Protein AF-A0A2H3KU29-F1 (afdb_monomer_lite)

Structure (mmCIF, N/CA/C/O backbone):
data_AF-A0A2H3KU29-F1
#
_entry.id   AF-A0A2H3KU29-F1
#
loop_
_atom_site.group_PDB
_atom_site.id
_atom_site.type_symbol
_atom_site.label_atom_id
_atom_site.label_alt_id
_atom_site.label_comp_id
_atom_site.label_asym_id
_atom_site.label_entity_id
_atom_site.label_seq_id
_atom_site.pdbx_PDB_ins_code
_atom_site.Cartn_x
_atom_site.Cartn_y
_atom_site.Cartn_z
_atom_site.occupancy
_atom_site.B_iso_or_equiv
_atom_site.auth_seq_id
_atom_site.auth_comp_id
_atom_site.auth_asym_id
_atom_site.auth_atom_id
_atom_site.pdbx_PDB_model_num
ATOM 1 N N . MET A 1 1 ? 4.795 -0.276 9.908 1.00 59.09 1 MET A N 1
ATOM 2 C CA . MET A 1 1 ? 4.349 0.527 8.746 1.00 59.09 1 MET A CA 1
ATOM 3 C C . MET A 1 1 ? 4.969 -0.025 7.469 1.00 59.09 1 MET A C 1
ATOM 5 O O . MET A 1 1 ? 6.172 -0.249 7.471 1.00 59.09 1 MET A O 1
ATOM 9 N N . ALA A 1 2 ? 4.206 -0.173 6.381 1.00 61.69 2 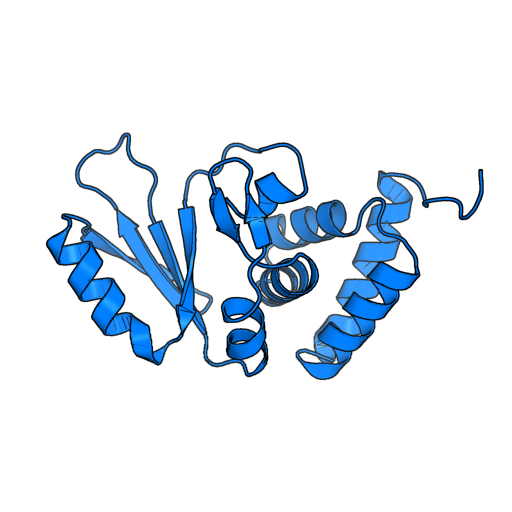ALA A N 1
ATOM 10 C CA . ALA A 1 2 ? 4.696 -0.822 5.158 1.00 61.69 2 ALA A CA 1
ATOM 11 C C . ALA A 1 2 ? 5.897 -0.122 4.493 1.00 61.69 2 ALA A C 1
ATOM 13 O O . ALA A 1 2 ? 6.859 -0.786 4.124 1.00 61.69 2 ALA A O 1
ATOM 14 N N . LEU A 1 3 ? 5.909 1.215 4.414 1.00 64.62 3 LEU A N 1
ATOM 15 C CA . LEU A 1 3 ? 7.028 1.969 3.820 1.00 64.62 3 LEU A CA 1
ATOM 16 C C . LEU A 1 3 ? 8.358 1.765 4.561 1.00 64.62 3 LEU A C 1
ATOM 18 O O . LEU A 1 3 ? 9.399 1.710 3.916 1.00 64.62 3 LEU A O 1
ATOM 22 N N . ARG A 1 4 ? 8.328 1.582 5.890 1.00 66.12 4 ARG A N 1
ATOM 23 C CA . ARG A 1 4 ? 9.525 1.345 6.722 1.00 66.12 4 ARG A CA 1
ATOM 24 C C . ARG A 1 4 ? 10.273 0.070 6.331 1.00 66.12 4 ARG A C 1
ATOM 26 O O . ARG A 1 4 ? 11.464 -0.039 6.598 1.00 66.12 4 ARG A O 1
ATOM 33 N N . ALA A 1 5 ? 9.594 -0.889 5.702 1.00 63.97 5 ALA A N 1
ATOM 34 C CA . ALA A 1 5 ? 10.249 -2.088 5.193 1.00 63.97 5 ALA A CA 1
ATOM 35 C C . ALA A 1 5 ? 11.161 -1.800 3.985 1.00 63.97 5 ALA A C 1
ATOM 37 O O . ALA A 1 5 ? 12.001 -2.632 3.654 1.00 63.97 5 ALA A O 1
ATOM 38 N N . TYR A 1 6 ? 11.021 -0.636 3.338 1.00 61.19 6 TYR A N 1
ATOM 39 C CA . TYR A 1 6 ? 11.698 -0.328 2.077 1.00 61.19 6 TYR A CA 1
ATOM 40 C C . TYR A 1 6 ? 12.477 0.992 2.076 1.00 61.19 6 TYR A C 1
ATOM 42 O O . TYR A 1 6 ? 13.472 1.084 1.363 1.00 61.19 6 TYR A O 1
ATOM 50 N N . ILE A 1 7 ? 12.051 2.002 2.841 1.00 61.72 7 ILE A N 1
ATOM 51 C CA . ILE A 1 7 ? 12.667 3.339 2.880 1.00 61.72 7 ILE A CA 1
ATOM 52 C C . ILE A 1 7 ? 12.779 3.866 4.325 1.00 61.72 7 ILE A C 1
ATOM 54 O O . ILE A 1 7 ? 11.978 3.464 5.175 1.00 61.72 7 ILE A O 1
ATOM 58 N N . PRO A 1 8 ? 13.734 4.777 4.628 1.00 51.28 8 PRO A N 1
ATOM 59 C CA . PRO A 1 8 ? 13.835 5.409 5.943 1.00 51.28 8 PRO A CA 1
ATOM 60 C C . PRO A 1 8 ? 12.522 6.062 6.384 1.00 51.28 8 PRO A C 1
ATOM 62 O O . PRO A 1 8 ? 11.842 6.728 5.600 1.00 51.28 8 PRO A O 1
ATOM 65 N N . GLU A 1 9 ? 12.179 5.862 7.656 1.00 52.88 9 GLU A N 1
ATOM 66 C CA . GLU A 1 9 ? 10.903 6.275 8.235 1.00 52.88 9 GLU A CA 1
ATOM 67 C C . GLU A 1 9 ? 10.737 7.801 8.200 1.00 52.88 9 GLU A C 1
ATOM 69 O O . GLU A 1 9 ? 11.586 8.563 8.667 1.00 52.88 9 GLU A O 1
ATOM 74 N N . ARG A 1 10 ? 9.611 8.251 7.645 1.00 62.72 10 ARG A N 1
ATOM 75 C CA . ARG A 1 10 ? 9.088 9.602 7.854 1.00 62.72 10 ARG A CA 1
ATOM 76 C C . ARG A 1 10 ? 8.055 9.543 8.972 1.00 62.72 10 ARG A C 1
ATOM 78 O O . ARG A 1 10 ? 7.438 8.504 9.174 1.00 62.72 10 ARG A O 1
ATOM 85 N N . MET A 1 11 ? 7.853 10.659 9.669 1.00 52.03 11 MET A N 1
ATOM 86 C CA . MET A 1 11 ? 6.811 10.765 10.688 1.00 52.03 11 MET A CA 1
ATOM 87 C C . MET A 1 11 ? 5.447 10.510 10.036 1.00 52.03 11 MET A C 1
ATOM 89 O O . MET A 1 11 ? 4.947 11.357 9.298 1.00 52.03 11 MET A O 1
ATOM 93 N N . THR A 1 12 ? 4.875 9.333 10.263 1.00 55.81 12 THR A N 1
ATOM 94 C CA . THR A 1 12 ? 3.505 9.024 9.863 1.00 55.81 12 THR A CA 1
ATOM 95 C C . THR A 1 12 ? 2.579 9.292 11.012 1.00 55.81 12 THR A C 1
ATOM 97 O O . THR A 1 12 ? 2.798 8.830 12.131 1.00 55.81 12 THR A O 1
ATOM 100 N N . LEU A 1 13 ? 1.584 10.116 10.720 1.00 67.88 13 LEU A N 1
ATOM 101 C CA . LEU A 1 13 ? 0.616 10.563 11.701 1.00 67.88 13 LEU A CA 1
ATOM 102 C C . LEU A 1 13 ? -0.393 9.454 12.006 1.00 67.88 13 LEU A C 1
ATOM 104 O O . LEU A 1 13 ? -0.955 9.462 13.089 1.00 67.88 13 LEU A O 1
ATOM 108 N N . ASP A 1 14 ? -0.555 8.500 11.093 1.00 74.75 14 ASP A N 1
ATOM 109 C CA . ASP A 1 14 ? -1.560 7.445 11.048 1.00 74.75 14 ASP A CA 1
ATOM 110 C C . ASP A 1 14 ? -0.941 6.063 10.747 1.00 74.75 14 ASP A C 1
ATOM 112 O O . ASP A 1 14 ? 0.156 5.941 10.193 1.00 74.75 14 ASP A O 1
ATOM 116 N N . ILE A 1 15 ? -1.653 4.999 11.126 1.00 83.38 15 ILE A N 1
ATOM 117 C CA . ILE A 1 15 ? -1.325 3.608 10.794 1.00 83.38 15 ILE A CA 1
ATOM 118 C C . ILE A 1 15 ? -2.345 3.099 9.775 1.00 83.38 15 ILE A C 1
ATOM 120 O O . ILE A 1 15 ? -3.513 2.912 10.106 1.00 83.38 15 ILE A O 1
ATOM 124 N N . GLY A 1 16 ? -1.886 2.808 8.557 1.00 88.06 16 GLY A N 1
ATOM 125 C CA . GLY A 1 16 ? -2.706 2.190 7.513 1.00 88.06 16 GLY A CA 1
ATOM 126 C C . GLY A 1 16 ? -2.763 0.661 7.618 1.00 88.06 16 GLY A C 1
ATOM 127 O O . GLY A 1 16 ? -1.719 0.011 7.735 1.00 88.06 16 GLY A O 1
ATOM 128 N N . ILE A 1 17 ? -3.961 0.085 7.523 1.00 92.19 17 ILE A N 1
ATOM 129 C CA . ILE A 1 17 ? -4.216 -1.363 7.481 1.00 92.19 17 ILE A CA 1
ATOM 130 C C . ILE A 1 17 ? -5.086 -1.665 6.259 1.00 92.19 17 ILE A C 1
ATOM 132 O O . ILE A 1 17 ? -6.159 -1.089 6.116 1.00 92.19 17 ILE A O 1
ATOM 136 N N . LEU A 1 18 ? -4.636 -2.572 5.389 1.00 94.81 18 LEU A N 1
ATOM 137 C CA . LEU A 1 18 ? -5.440 -3.079 4.275 1.00 94.81 18 LEU A CA 1
ATOM 138 C C . LEU A 1 18 ? -6.163 -4.359 4.703 1.00 94.81 18 LEU A C 1
ATOM 140 O O . LEU A 1 18 ? -5.530 -5.265 5.244 1.00 94.81 18 LEU A O 1
ATOM 144 N N . ILE A 1 19 ? -7.459 -4.437 4.414 1.00 95.06 19 ILE A N 1
ATOM 145 C CA . ILE A 1 19 ? -8.287 -5.637 4.574 1.00 95.06 19 ILE A CA 1
ATOM 146 C C . ILE A 1 19 ? -9.196 -5.826 3.354 1.00 95.06 19 ILE A C 1
ATOM 148 O O . ILE A 1 19 ? -9.410 -4.895 2.568 1.00 95.06 19 ILE A O 1
ATOM 152 N N . HIS A 1 20 ? -9.792 -7.011 3.230 1.00 94.69 20 HIS A N 1
ATOM 153 C CA . HIS A 1 20 ? -10.905 -7.205 2.307 1.00 94.69 20 HIS A CA 1
ATOM 154 C C . HIS A 1 20 ? -12.117 -6.373 2.724 1.00 94.69 20 HIS A C 1
ATOM 156 O O . HIS A 1 20 ? -12.419 -6.224 3.908 1.00 94.69 20 HIS A O 1
ATOM 162 N N . GLU A 1 21 ? -12.865 -5.867 1.743 1.00 93.31 21 GLU A N 1
ATOM 163 C CA . GLU A 1 21 ? -14.105 -5.134 2.021 1.00 93.31 21 GLU A CA 1
ATOM 164 C C . GLU A 1 21 ? -15.130 -5.975 2.791 1.00 93.31 21 GLU A C 1
ATOM 166 O O . GLU A 1 21 ? -15.789 -5.450 3.689 1.00 93.31 21 GLU A O 1
ATOM 171 N N . HIS A 1 22 ? -15.206 -7.285 2.530 1.00 94.12 22 HIS A N 1
ATOM 172 C CA . HIS A 1 22 ? -16.117 -8.171 3.260 1.00 94.12 22 HIS A CA 1
ATOM 173 C C . HIS A 1 22 ? -15.787 -8.293 4.760 1.00 94.12 22 HIS A C 1
ATOM 175 O O . HIS A 1 22 ? -16.672 -8.625 5.547 1.00 94.12 22 HIS A O 1
ATOM 181 N N . ASP A 1 23 ? -14.552 -7.979 5.170 1.00 95.12 23 ASP A N 1
ATOM 182 C CA . ASP A 1 23 ? -14.122 -7.984 6.573 1.00 95.12 23 ASP A CA 1
ATOM 183 C C . ASP A 1 23 ? -14.355 -6.631 7.260 1.00 95.12 23 ASP A C 1
ATOM 185 O O . ASP A 1 23 ? -14.154 -6.502 8.470 1.00 95.12 23 ASP A O 1
ATOM 189 N N . GLY A 1 24 ? -14.793 -5.605 6.519 1.00 94.00 24 GLY A N 1
ATOM 190 C CA . GLY A 1 24 ? -14.898 -4.229 7.005 1.00 94.00 24 GLY A CA 1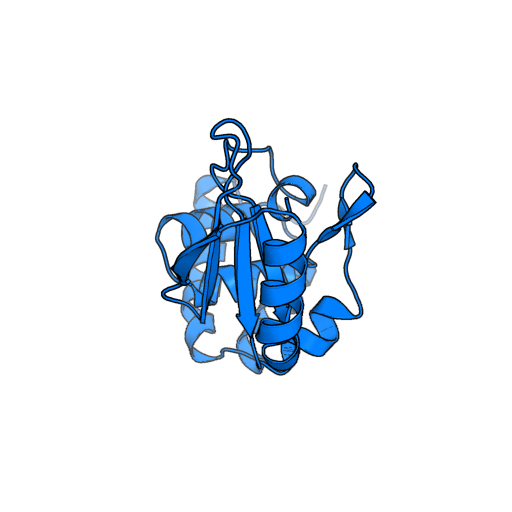
ATOM 191 C C . GLY A 1 24 ? -15.769 -4.076 8.253 1.00 94.00 24 GLY A C 1
ATOM 192 O O . GLY A 1 24 ? -15.367 -3.414 9.214 1.00 94.00 24 GLY A O 1
ATOM 193 N N . ASP A 1 25 ? -16.937 -4.721 8.279 1.00 93.94 25 ASP A N 1
ATOM 194 C CA . ASP A 1 25 ? -17.843 -4.663 9.431 1.00 93.94 25 ASP A CA 1
ATOM 195 C C . ASP A 1 25 ? -17.284 -5.416 10.646 1.00 93.94 25 ASP A C 1
ATOM 197 O O . ASP A 1 25 ? -17.372 -4.924 11.776 1.00 93.94 25 ASP A O 1
ATOM 201 N N . ALA A 1 26 ? -16.643 -6.567 10.422 1.00 96.19 26 ALA A N 1
ATOM 202 C CA . ALA A 1 26 ? -15.997 -7.333 11.483 1.00 96.19 26 ALA A CA 1
ATOM 203 C C . ALA A 1 26 ? -14.823 -6.550 12.094 1.00 96.19 26 ALA A C 1
ATOM 205 O O . ALA A 1 26 ? -14.719 -6.443 13.319 1.00 96.19 26 ALA A O 1
ATOM 206 N N . ALA A 1 27 ? -13.987 -5.930 11.256 1.00 95.75 27 ALA A N 1
ATOM 207 C CA . ALA A 1 27 ? -12.884 -5.078 11.685 1.00 95.75 27 ALA A CA 1
ATOM 208 C C . ALA A 1 27 ? -13.384 -3.862 12.476 1.00 95.75 27 ALA A C 1
ATOM 210 O O . ALA A 1 27 ? -12.868 -3.565 13.556 1.00 95.75 27 ALA A O 1
ATOM 211 N N . ARG A 1 28 ? -14.441 -3.195 11.995 1.00 94.38 28 ARG A N 1
ATOM 212 C CA . ARG A 1 28 ? -15.083 -2.080 12.702 1.00 94.38 28 ARG A CA 1
ATOM 213 C C . ARG A 1 28 ? -15.556 -2.495 14.092 1.00 94.38 28 ARG A C 1
ATOM 215 O O . ARG A 1 28 ? -15.306 -1.780 15.061 1.00 94.38 28 ARG A O 1
ATOM 222 N N . GLN A 1 29 ? -16.233 -3.636 14.197 1.00 95.44 29 GLN A N 1
ATOM 223 C CA . GLN A 1 29 ? -16.743 -4.126 15.474 1.00 95.44 29 GLN A CA 1
ATOM 224 C C . GLN A 1 29 ? -15.604 -4.506 16.428 1.00 95.44 29 GLN A C 1
ATOM 226 O O . GLN A 1 29 ? -15.639 -4.134 17.600 1.00 95.44 29 GLN A O 1
ATOM 231 N N . ALA A 1 30 ? -14.574 -5.195 15.932 1.00 96.12 30 ALA A N 1
ATOM 232 C CA . ALA A 1 30 ? -13.410 -5.574 16.726 1.00 96.12 30 ALA A CA 1
ATOM 233 C C . ALA A 1 30 ? -12.668 -4.346 17.278 1.00 96.12 30 ALA A C 1
ATOM 235 O O . ALA A 1 30 ? -12.377 -4.288 18.473 1.00 96.12 30 ALA A O 1
ATOM 236 N N . LEU A 1 31 ? -12.422 -3.337 16.438 1.00 94.88 31 LEU A N 1
ATOM 237 C CA . LEU A 1 31 ? -11.733 -2.110 16.842 1.00 94.88 31 LEU A CA 1
ATOM 238 C C . LEU A 1 31 ? -12.581 -1.259 17.793 1.00 94.88 31 LEU A C 1
ATOM 240 O O . LEU A 1 31 ? -12.056 -0.727 18.770 1.00 94.88 31 LEU A O 1
ATOM 244 N N . SER A 1 32 ? -13.896 -1.189 17.574 1.00 94.31 32 SER A N 1
ATOM 245 C CA . SER A 1 32 ? -14.803 -0.513 18.506 1.00 94.31 32 SER A CA 1
ATOM 246 C C . SER A 1 32 ? -14.809 -1.180 19.884 1.00 94.31 32 SER A C 1
ATOM 248 O O . SER A 1 32 ? -14.707 -0.487 20.896 1.00 94.31 32 SER A O 1
ATOM 250 N N . ASN A 1 33 ? -14.829 -2.515 19.936 1.00 95.31 33 ASN A N 1
ATOM 251 C CA . ASN A 1 33 ? -14.716 -3.271 21.187 1.00 95.31 33 ASN A CA 1
ATOM 252 C C . ASN A 1 33 ? -13.354 -3.072 21.874 1.00 95.31 33 ASN A C 1
ATOM 254 O O . ASN A 1 33 ? -13.267 -3.154 23.097 1.00 95.31 33 ASN A O 1
ATOM 258 N N . ALA A 1 34 ? -12.304 -2.784 21.102 1.00 93.75 34 ALA A N 1
ATOM 259 C CA . ALA A 1 34 ? -10.980 -2.433 21.607 1.00 93.75 34 ALA A CA 1
ATOM 260 C C . ALA A 1 34 ? -10.856 -0.958 22.053 1.00 93.75 34 ALA A C 1
ATOM 262 O O . ALA A 1 34 ? -9.784 -0.544 22.486 1.00 93.75 34 ALA A O 1
ATOM 263 N N . GLY A 1 35 ? -11.934 -0.168 21.977 1.00 94.50 35 GLY A N 1
ATOM 264 C CA . GLY A 1 35 ? -11.975 1.218 22.453 1.00 94.50 35 GLY A CA 1
ATOM 265 C C . GLY A 1 35 ? -11.652 2.281 21.400 1.00 94.50 35 GLY A C 1
ATOM 266 O O . GLY A 1 35 ? -11.522 3.452 21.755 1.00 94.50 35 GLY A O 1
ATOM 267 N N . TYR A 1 36 ? -11.547 1.909 20.121 1.00 95.44 36 TYR A N 1
ATOM 268 C CA . TYR A 1 36 ? -11.425 2.875 19.028 1.00 95.44 36 TYR A CA 1
ATOM 269 C C . TYR A 1 36 ? -12.788 3.465 18.649 1.00 95.44 36 TYR A C 1
ATOM 271 O O . TYR A 1 36 ? -13.823 2.797 18.699 1.00 95.44 36 TYR A O 1
ATOM 279 N N . GLN A 1 37 ? -12.788 4.726 18.230 1.00 95.12 37 GLN A N 1
ATOM 280 C CA . GLN A 1 37 ? -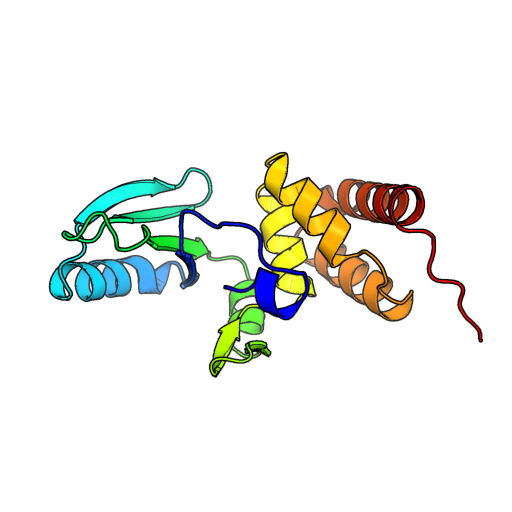13.973 5.460 17.798 1.00 95.12 37 GLN A CA 1
ATOM 281 C C . GLN A 1 37 ? -13.848 5.871 16.336 1.00 95.12 37 GLN A C 1
ATOM 283 O O . GLN A 1 37 ? -12.792 6.316 15.896 1.00 95.12 37 GLN A O 1
ATOM 288 N N . MET A 1 38 ? -14.943 5.741 15.588 1.00 93.94 38 MET A N 1
ATOM 289 C CA . MET A 1 38 ? -14.988 6.113 14.177 1.00 93.94 38 MET A CA 1
ATOM 290 C C . MET A 1 38 ? -14.781 7.619 14.006 1.00 93.94 38 MET A C 1
ATOM 292 O O . MET A 1 38 ? -15.521 8.414 14.585 1.00 93.94 38 MET A O 1
ATOM 296 N N . SER A 1 39 ? -13.817 8.004 13.177 1.00 91.88 39 SER A N 1
ATOM 297 C CA . SER A 1 39 ? -13.562 9.405 12.829 1.00 91.88 39 SER A CA 1
ATOM 298 C C . SER A 1 39 ? -14.232 9.802 11.516 1.00 91.88 39 SER A C 1
ATOM 300 O O . SER A 1 39 ? -14.677 10.938 11.378 1.00 91.88 39 SER A O 1
ATOM 302 N N . GLY A 1 40 ? -14.354 8.871 10.566 1.00 91.19 40 GLY A N 1
ATOM 303 C CA . GLY A 1 40 ? -15.042 9.107 9.298 1.00 91.19 40 GLY A CA 1
ATOM 304 C C . GLY A 1 40 ? -14.642 8.124 8.196 1.00 91.19 40 GLY A C 1
ATOM 305 O O . GLY A 1 40 ? -13.759 7.292 8.406 1.00 91.19 40 GLY A O 1
ATOM 306 N N . PRO A 1 41 ? -15.300 8.189 7.028 1.00 92.38 41 PRO A N 1
ATOM 307 C CA . PRO A 1 41 ? -14.918 7.406 5.858 1.00 92.38 41 PRO A CA 1
ATOM 308 C C . PRO A 1 41 ? -13.657 7.968 5.185 1.00 92.38 41 PRO A C 1
ATOM 310 O O . PRO A 1 41 ? -13.429 9.180 5.186 1.00 92.38 41 PRO A O 1
ATOM 313 N N . LEU A 1 42 ? -12.883 7.089 4.549 1.00 88.38 42 LEU A N 1
ATOM 314 C CA . LEU A 1 42 ? -11.760 7.470 3.690 1.00 88.38 42 LEU A CA 1
ATOM 315 C C . LEU A 1 42 ? -12.247 7.764 2.265 1.00 88.38 42 LEU A C 1
ATOM 317 O O . LEU A 1 42 ? -13.159 7.112 1.758 1.00 88.38 42 LEU A O 1
ATOM 321 N N . SER A 1 43 ? -11.598 8.704 1.572 1.00 81.50 43 SER A N 1
ATOM 322 C CA . SER A 1 43 ? -11.953 9.069 0.188 1.00 81.50 43 SER A CA 1
ATOM 323 C C . SER A 1 43 ? -11.649 7.979 -0.847 1.00 81.50 43 SER A C 1
ATOM 325 O O . SER A 1 43 ? -12.123 8.064 -1.973 1.00 81.50 43 SER A O 1
ATOM 327 N N . ILE A 1 44 ? -10.844 6.982 -0.476 1.00 77.56 44 ILE A N 1
ATOM 328 C CA . ILE A 1 44 ? -10.372 5.884 -1.336 1.00 77.56 44 ILE A CA 1
ATOM 329 C C . ILE A 1 44 ? -10.948 4.522 -0.918 1.00 77.56 44 ILE A C 1
ATOM 331 O O . ILE A 1 44 ? -10.404 3.483 -1.285 1.00 77.56 44 ILE A O 1
ATOM 335 N N . GLY A 1 45 ? -12.033 4.538 -0.137 1.00 88.00 45 GLY A N 1
ATOM 336 C CA . GLY A 1 45 ? -12.627 3.347 0.464 1.00 88.00 45 GLY A CA 1
ATOM 337 C C . GLY A 1 45 ? -12.047 3.043 1.844 1.00 88.00 45 GLY A C 1
ATOM 338 O O . GLY A 1 45 ? -10.871 3.287 2.116 1.00 88.00 45 GLY A O 1
ATOM 339 N N . GLY A 1 46 ? -12.898 2.522 2.726 1.00 93.00 46 GLY A N 1
ATOM 340 C CA . GLY A 1 46 ? -12.543 2.233 4.110 1.00 93.00 46 GLY A CA 1
ATOM 341 C C . GLY A 1 46 ? -12.895 3.355 5.089 1.00 93.00 46 GLY A C 1
ATOM 342 O O . GLY A 1 46 ? -13.783 4.177 4.836 1.00 93.00 46 GLY A O 1
ATOM 343 N N . PHE A 1 47 ? -12.247 3.359 6.251 1.00 94.50 47 PHE A N 1
ATOM 344 C CA . PHE A 1 47 ? -12.610 4.224 7.371 1.00 94.50 47 PHE A CA 1
ATOM 345 C C . PHE A 1 47 ? -11.453 4.496 8.335 1.00 94.50 47 PHE A C 1
ATOM 347 O O . PHE A 1 47 ? -10.595 3.645 8.554 1.00 94.50 47 PHE A O 1
ATOM 354 N N . SER A 1 48 ? -11.485 5.672 8.957 1.00 94.38 48 SER A N 1
ATOM 355 C CA . SER A 1 48 ? -10.535 6.094 9.983 1.00 94.38 48 SER A CA 1
ATOM 356 C C . SER A 1 48 ? -11.111 5.913 11.381 1.00 94.38 48 SER A C 1
ATOM 358 O O . SER A 1 48 ? -12.295 6.185 11.621 1.00 94.38 48 SER A O 1
ATOM 360 N N . LEU A 1 49 ? -10.261 5.530 12.329 1.00 94.81 49 LEU A N 1
ATOM 361 C CA . LEU A 1 49 ? -10.585 5.465 13.746 1.00 94.81 49 LEU A CA 1
ATOM 362 C C . LEU A 1 49 ? -9.529 6.166 14.596 1.00 94.81 49 LEU A C 1
ATOM 364 O O . LEU A 1 49 ? -8.347 6.190 14.267 1.00 94.81 49 LEU A O 1
ATOM 368 N N . GLN A 1 50 ? -9.960 6.672 15.743 1.00 94.69 50 GLN A N 1
ATOM 369 C CA . GLN A 1 50 ? -9.103 7.267 16.761 1.00 94.69 50 GLN A CA 1
ATOM 370 C C . GLN A 1 50 ? -9.225 6.490 18.066 1.00 94.69 50 GLN A C 1
ATOM 372 O O . GLN A 1 50 ? -10.309 6.035 18.436 1.00 94.69 50 GLN A O 1
ATOM 377 N N . ALA A 1 51 ? -8.107 6.334 18.766 1.00 92.75 51 ALA A N 1
ATOM 378 C CA . ALA A 1 51 ? -8.117 5.843 20.134 1.00 92.75 51 ALA A CA 1
ATOM 379 C C . ALA A 1 51 ? -8.557 6.955 21.100 1.00 92.75 51 ALA A C 1
ATOM 381 O O . ALA A 1 51 ? -8.502 8.141 20.776 1.00 92.75 51 ALA A O 1
ATOM 382 N N . ALA A 1 52 ? -8.951 6.573 22.316 1.00 89.88 52 ALA A N 1
ATOM 383 C CA . ALA A 1 52 ? -9.267 7.538 23.370 1.00 89.88 52 ALA A CA 1
ATOM 384 C C . ALA A 1 52 ? -8.036 8.337 23.842 1.00 89.88 52 ALA A C 1
ATOM 386 O O . ALA A 1 52 ? -8.175 9.481 24.272 1.00 89.88 52 ALA A O 1
ATOM 387 N N . ASP A 1 53 ? -6.845 7.732 23.784 1.00 90.44 53 ASP A N 1
ATOM 388 C CA . ASP A 1 53 ? -5.586 8.413 24.081 1.00 90.44 53 ASP A CA 1
ATOM 389 C C . ASP A 1 53 ? -5.093 9.171 22.834 1.00 90.44 53 ASP A C 1
ATOM 391 O O . ASP A 1 53 ? -4.734 8.524 21.847 1.00 90.44 53 ASP A O 1
ATOM 395 N N . PRO A 1 54 ? -5.017 10.516 22.863 1.00 83.94 54 PRO A N 1
ATOM 396 C CA . PRO A 1 54 ? -4.550 11.311 21.728 1.00 83.94 54 PRO A CA 1
ATOM 397 C C . PRO A 1 54 ? -3.065 11.100 21.395 1.00 83.94 54 PRO A C 1
ATOM 399 O O . PRO A 1 54 ? -2.620 11.540 20.338 1.00 83.94 54 PRO A O 1
ATOM 402 N N . ALA A 1 55 ? -2.285 10.457 22.273 1.00 86.38 55 ALA A N 1
ATOM 403 C CA . ALA A 1 55 ? -0.915 10.053 21.966 1.00 86.38 55 ALA A CA 1
ATOM 404 C C . ALA A 1 55 ? -0.847 8.805 21.067 1.00 86.38 55 ALA A C 1
ATOM 406 O O . ALA A 1 55 ? 0.202 8.530 20.484 1.00 86.38 55 ALA A O 1
ATOM 407 N N . THR A 1 56 ? -1.944 8.049 20.947 1.00 86.06 56 THR A N 1
ATOM 408 C CA . THR A 1 56 ? -2.024 6.892 20.052 1.00 86.06 56 THR A CA 1
ATOM 409 C C . THR A 1 56 ? -2.355 7.363 18.631 1.00 86.06 56 THR A C 1
ATOM 411 O O . THR A 1 56 ? -3.364 8.047 18.444 1.00 86.06 56 THR A O 1
ATOM 414 N N . PRO A 1 57 ? -1.549 6.997 17.617 1.00 86.88 57 PRO A N 1
ATOM 415 C CA . PRO A 1 57 ? -1.829 7.346 16.227 1.00 86.88 57 PRO A CA 1
ATOM 416 C C . PRO A 1 57 ? -3.216 6.857 15.768 1.00 86.88 57 PRO A C 1
ATOM 418 O O . PRO A 1 57 ? -3.613 5.744 16.130 1.00 86.88 57 PRO A O 1
ATOM 421 N N . PRO A 1 58 ? -3.946 7.634 14.948 1.00 90.19 58 PRO A N 1
ATOM 422 C CA . PRO A 1 58 ? -5.142 7.161 14.263 1.00 90.19 58 PRO A CA 1
ATOM 423 C C . PRO A 1 58 ? -4.878 5.917 13.408 1.00 90.19 58 PRO A C 1
ATOM 425 O O . PRO A 1 58 ? -3.773 5.713 12.898 1.00 90.19 58 PRO A O 1
ATOM 428 N N . LEU A 1 59 ? -5.917 5.103 13.232 1.00 93.00 59 LEU A N 1
ATOM 429 C CA . LEU A 1 59 ? -5.914 3.946 12.344 1.00 93.00 59 LEU A CA 1
ATOM 430 C C . LEU A 1 59 ? -6.721 4.257 11.090 1.00 93.00 59 LEU A C 1
ATOM 432 O O . LEU A 1 59 ? -7.897 4.594 11.200 1.00 93.00 59 LEU A O 1
ATOM 436 N N . ASP A 1 60 ? -6.128 4.044 9.925 1.00 92.69 60 ASP A N 1
ATOM 437 C CA . ASP A 1 60 ? -6.807 4.106 8.637 1.00 92.69 60 ASP A CA 1
ATOM 438 C C . ASP A 1 60 ? -6.979 2.684 8.101 1.00 92.69 60 ASP A C 1
ATOM 440 O O . ASP A 1 60 ? -6.021 2.018 7.708 1.00 92.69 60 ASP A O 1
ATOM 444 N N . ILE A 1 61 ? -8.216 2.194 8.105 1.00 94.81 61 ILE A N 1
ATOM 445 C CA . ILE A 1 61 ? -8.571 0.878 7.577 1.00 94.81 61 ILE A CA 1
ATOM 446 C C . ILE A 1 61 ? -8.983 1.058 6.124 1.00 94.81 61 ILE A C 1
ATOM 448 O O . ILE A 1 61 ? -10.080 1.540 5.857 1.00 94.81 61 ILE A O 1
ATOM 452 N N . LEU A 1 62 ? -8.121 0.672 5.188 1.00 93.81 62 LEU A N 1
ATOM 453 C CA . LEU A 1 62 ? -8.464 0.587 3.774 1.00 93.81 62 LEU A CA 1
ATOM 454 C C . LEU A 1 62 ? -9.165 -0.740 3.491 1.00 93.81 62 LEU A C 1
ATOM 456 O O . LEU A 1 62 ? -8.656 -1.813 3.813 1.00 93.81 62 LEU A O 1
ATOM 460 N N . THR A 1 63 ? -10.308 -0.657 2.821 1.00 94.25 63 THR A N 1
ATOM 461 C CA . THR A 1 63 ? -11.076 -1.813 2.355 1.00 94.25 63 THR A CA 1
ATOM 462 C C . THR A 1 63 ? -11.065 -1.859 0.839 1.00 94.25 63 THR A C 1
ATOM 464 O O . THR A 1 63 ? -11.359 -0.843 0.203 1.00 94.25 63 THR A O 1
ATOM 467 N N . ARG A 1 64 ? -10.763 -3.022 0.260 1.00 92.25 64 ARG A N 1
ATOM 468 C CA . ARG A 1 64 ? -10.724 -3.208 -1.195 1.00 92.25 64 ARG A CA 1
ATOM 469 C C . ARG A 1 64 ? -11.346 -4.528 -1.644 1.00 92.25 64 ARG A C 1
ATOM 471 O O . ARG A 1 64 ? -11.429 -5.484 -0.871 1.00 92.25 64 ARG A O 1
ATOM 478 N N . THR A 1 65 ? -11.784 -4.542 -2.900 1.00 92.12 65 THR A N 1
ATOM 479 C CA . THR A 1 65 ? -12.349 -5.704 -3.612 1.00 92.12 65 THR A CA 1
ATOM 480 C C . THR A 1 65 ? -11.577 -6.055 -4.876 1.00 92.12 65 THR A C 1
ATOM 482 O O . THR A 1 65 ? -11.985 -6.956 -5.606 1.00 92.12 65 THR A O 1
ATOM 485 N N . ASP A 1 66 ? -10.475 -5.354 -5.146 1.00 91.75 66 ASP A N 1
ATOM 486 C CA . ASP A 1 66 ? -9.639 -5.614 -6.309 1.00 91.75 66 ASP A CA 1
ATOM 487 C C . ASP A 1 66 ? -9.055 -7.037 -6.254 1.00 91.75 66 ASP A C 1
ATOM 489 O O . ASP A 1 66 ? -8.692 -7.527 -5.181 1.00 91.75 66 ASP A O 1
ATOM 493 N N . ALA A 1 67 ? -8.935 -7.691 -7.412 1.00 90.44 67 ALA A N 1
ATOM 494 C CA . ALA A 1 67 ? -8.513 -9.091 -7.504 1.00 90.44 67 ALA A CA 1
ATOM 495 C C . ALA A 1 67 ? -7.102 -9.325 -6.938 1.00 90.44 67 ALA A C 1
ATOM 497 O O . ALA A 1 67 ? -6.848 -10.336 -6.283 1.00 90.44 67 ALA A O 1
ATOM 498 N N . TRP A 1 68 ? -6.194 -8.363 -7.122 1.00 93.50 68 TRP A N 1
ATOM 499 C CA . TRP A 1 68 ? -4.838 -8.435 -6.581 1.00 93.50 68 TRP A CA 1
ATOM 500 C C . TRP A 1 68 ? -4.773 -8.471 -5.045 1.00 93.50 68 TRP A C 1
ATOM 502 O O . TRP A 1 68 ? -3.743 -8.865 -4.496 1.00 93.50 68 TRP A O 1
ATOM 512 N N . VAL A 1 69 ? -5.832 -8.064 -4.331 1.00 94.06 69 VAL A N 1
ATOM 513 C CA . VAL A 1 69 ? -5.832 -8.007 -2.858 1.00 94.06 69 VAL A CA 1
ATOM 514 C C . VAL A 1 69 ? -5.714 -9.402 -2.252 1.00 94.06 69 VAL A C 1
ATOM 516 O O . VAL A 1 69 ? -4.978 -9.561 -1.280 1.00 94.06 69 VAL A O 1
ATOM 519 N N . ASP A 1 70 ? -6.369 -10.409 -2.840 1.00 93.81 70 ASP A N 1
ATOM 520 C CA . ASP A 1 70 ? -6.278 -11.803 -2.381 1.00 93.81 70 ASP A CA 1
ATOM 521 C C . ASP A 1 70 ? -4.814 -12.275 -2.381 1.00 93.81 70 ASP A C 1
ATOM 523 O O . ASP A 1 70 ? -4.293 -12.774 -1.382 1.00 93.81 70 ASP A O 1
ATOM 527 N N . GLU A 1 71 ? -4.120 -12.042 -3.496 1.00 93.94 71 GLU A N 1
ATOM 528 C CA . GLU A 1 71 ? -2.720 -12.425 -3.680 1.00 93.94 71 GLU A CA 1
ATOM 529 C C . GLU A 1 71 ? -1.787 -11.633 -2.750 1.00 93.94 71 GLU A C 1
ATOM 531 O O . GLU A 1 71 ? -0.874 -12.192 -2.137 1.00 93.94 71 GLU A O 1
ATOM 536 N N . ALA A 1 72 ? -2.036 -10.331 -2.592 1.00 94.06 72 ALA A N 1
ATOM 537 C CA . ALA A 1 72 ? -1.239 -9.464 -1.734 1.00 94.06 72 ALA A CA 1
ATOM 538 C C . ALA A 1 72 ? -1.358 -9.814 -0.242 1.00 94.06 72 ALA A C 1
ATOM 540 O O . ALA A 1 72 ? -0.372 -9.706 0.492 1.00 94.06 72 ALA A O 1
ATOM 541 N N . LEU A 1 73 ? -2.548 -10.222 0.212 1.00 94.44 73 LEU A N 1
ATOM 542 C CA . LEU A 1 73 ? -2.789 -10.641 1.594 1.00 94.44 73 LEU A CA 1
ATOM 543 C C . LEU A 1 73 ? -2.325 -12.079 1.864 1.00 94.44 73 LEU A C 1
ATOM 545 O O . LEU A 1 73 ? -1.937 -12.379 2.994 1.00 94.44 73 LEU A O 1
ATOM 549 N N . ALA A 1 74 ? -2.313 -12.950 0.850 1.00 94.62 74 ALA A N 1
ATOM 550 C CA . ALA A 1 74 ? -1.777 -14.308 0.956 1.00 94.62 74 ALA A CA 1
ATOM 551 C C . ALA A 1 74 ? -0.241 -14.341 1.044 1.00 94.62 74 ALA A C 1
ATOM 553 O O . ALA A 1 74 ? 0.319 -15.213 1.715 1.00 94.62 74 ALA A O 1
ATOM 554 N N . HIS A 1 75 ? 0.441 -13.379 0.414 1.00 94.75 75 HIS A N 1
ATOM 555 C CA . HIS A 1 75 ? 1.904 -13.312 0.353 1.00 94.75 75 HIS A CA 1
ATOM 556 C C . HIS A 1 75 ? 2.463 -12.003 0.937 1.00 94.75 75 HIS A C 1
ATOM 558 O O . HIS A 1 75 ? 3.136 -11.238 0.232 1.00 94.75 75 HIS A O 1
ATOM 564 N N . PRO A 1 76 ? 2.227 -11.719 2.234 1.00 94.25 76 PRO A N 1
ATOM 565 C CA . PRO A 1 76 ? 2.820 -10.559 2.872 1.00 94.25 76 PRO A CA 1
ATOM 566 C C . PRO A 1 76 ? 4.330 -10.758 3.014 1.00 94.25 76 PRO A C 1
ATOM 568 O O . PRO A 1 76 ? 4.834 -11.877 3.139 1.00 94.25 76 PRO A O 1
ATOM 571 N N . ILE A 1 77 ? 5.057 -9.648 3.092 1.00 93.44 77 ILE A N 1
ATOM 572 C CA . ILE A 1 77 ? 6.392 -9.664 3.689 1.00 93.44 77 ILE A CA 1
ATOM 573 C C . ILE A 1 77 ? 6.282 -9.225 5.153 1.00 93.44 77 ILE A C 1
ATOM 575 O O . ILE A 1 77 ? 5.244 -8.726 5.587 1.00 93.44 77 ILE A O 1
ATOM 579 N N . TYR A 1 78 ? 7.360 -9.367 5.916 1.00 90.06 78 TYR A N 1
ATOM 580 C CA . TYR A 1 78 ? 7.377 -8.986 7.325 1.00 90.06 78 TYR A CA 1
ATOM 581 C C . TYR A 1 78 ? 8.378 -7.866 7.563 1.00 90.06 78 TYR A C 1
ATOM 583 O O . TYR A 1 78 ? 9.501 -7.906 7.058 1.00 90.06 78 TYR A O 1
ATOM 591 N N . ASP A 1 79 ? 7.968 -6.858 8.331 1.00 86.88 79 ASP A N 1
ATOM 592 C CA . ASP A 1 79 ? 8.886 -5.813 8.773 1.00 86.88 79 ASP A CA 1
ATOM 593 C C . ASP A 1 79 ? 9.793 -6.299 9.922 1.00 86.88 79 ASP A C 1
ATOM 595 O O . ASP A 1 79 ? 9.635 -7.398 10.455 1.00 86.88 79 ASP A O 1
ATOM 599 N N . ALA A 1 80 ? 10.757 -5.469 10.333 1.00 83.31 80 ALA A N 1
ATOM 600 C CA . ALA A 1 80 ? 11.704 -5.818 11.398 1.00 83.31 80 ALA A CA 1
ATOM 601 C C . ALA A 1 80 ? 11.048 -6.087 12.770 1.00 83.31 80 ALA A C 1
ATOM 603 O O . ALA A 1 80 ? 11.679 -6.683 13.640 1.00 83.31 80 ALA A O 1
ATOM 604 N N . ALA A 1 81 ? 9.804 -5.645 12.975 1.00 84.88 81 ALA A N 1
ATOM 605 C CA . ALA A 1 81 ? 9.028 -5.900 14.184 1.00 84.88 81 ALA A CA 1
ATOM 606 C C . ALA A 1 81 ? 8.096 -7.120 14.042 1.00 84.88 81 ALA A C 1
ATOM 608 O O . ALA A 1 81 ? 7.370 -7.442 14.980 1.00 84.88 81 ALA A O 1
ATOM 609 N N . GLY A 1 82 ? 8.132 -7.813 12.899 1.00 88.75 82 GLY A N 1
ATOM 610 C CA . GLY A 1 82 ? 7.346 -9.014 12.630 1.00 88.75 82 GLY A CA 1
ATOM 611 C C . GLY A 1 82 ? 5.910 -8.739 12.188 1.00 88.75 82 GLY A C 1
ATOM 612 O O . GLY A 1 82 ? 5.106 -9.670 12.168 1.00 88.75 82 GLY A O 1
ATOM 613 N N . TYR A 1 83 ? 5.565 -7.500 11.827 1.00 88.50 83 TYR A N 1
ATOM 614 C CA . TYR A 1 83 ? 4.231 -7.198 11.309 1.00 88.50 83 TYR A CA 1
ATOM 615 C C . TYR A 1 83 ? 4.135 -7.519 9.816 1.00 88.50 83 TYR A C 1
ATOM 617 O O . TYR A 1 83 ? 5.072 -7.196 9.076 1.00 88.50 83 TYR A O 1
ATOM 625 N N . PRO A 1 84 ? 3.010 -8.100 9.355 1.00 92.94 84 PRO A N 1
ATOM 626 C CA . PRO A 1 84 ? 2.770 -8.289 7.934 1.00 92.94 84 PRO A CA 1
ATOM 627 C C . PRO A 1 84 ? 2.627 -6.926 7.253 1.00 92.94 84 PRO A C 1
ATOM 629 O O . PRO A 1 84 ? 1.918 -6.037 7.732 1.00 92.94 84 PRO A O 1
ATOM 632 N N . VAL A 1 85 ? 3.311 -6.757 6.128 1.00 92.88 85 VAL A N 1
ATOM 633 C CA . VAL A 1 85 ? 3.230 -5.565 5.289 1.00 92.88 85 VAL A CA 1
ATOM 634 C C . VAL A 1 85 ? 3.158 -5.962 3.820 1.00 92.88 85 VAL A C 1
ATOM 636 O O . VAL A 1 85 ? 3.656 -7.014 3.415 1.00 92.88 85 VAL A O 1
ATOM 639 N N . LEU A 1 86 ? 2.542 -5.098 3.013 1.00 92.62 86 LEU A N 1
ATOM 640 C CA . LEU A 1 86 ? 2.426 -5.328 1.578 1.00 92.62 86 LEU A CA 1
ATOM 641 C C . LEU A 1 86 ? 3.801 -5.479 0.926 1.00 92.62 86 LEU A C 1
ATOM 643 O O . LEU A 1 86 ? 4.726 -4.691 1.173 1.00 92.62 86 LEU A O 1
ATOM 647 N N . ALA A 1 87 ? 3.907 -6.473 0.045 1.00 93.00 87 ALA A N 1
ATOM 648 C CA . ALA A 1 87 ? 5.028 -6.572 -0.870 1.00 93.00 87 ALA A CA 1
ATOM 649 C C . ALA A 1 87 ? 5.108 -5.297 -1.732 1.00 93.00 87 ALA A C 1
ATOM 651 O O . ALA A 1 87 ? 4.091 -4.685 -2.073 1.00 93.00 87 ALA A O 1
ATOM 652 N N . ARG A 1 88 ? 6.330 -4.890 -2.082 1.00 93.75 88 ARG A N 1
ATOM 653 C CA . ARG A 1 88 ? 6.609 -3.622 -2.768 1.00 93.75 88 ARG A CA 1
ATOM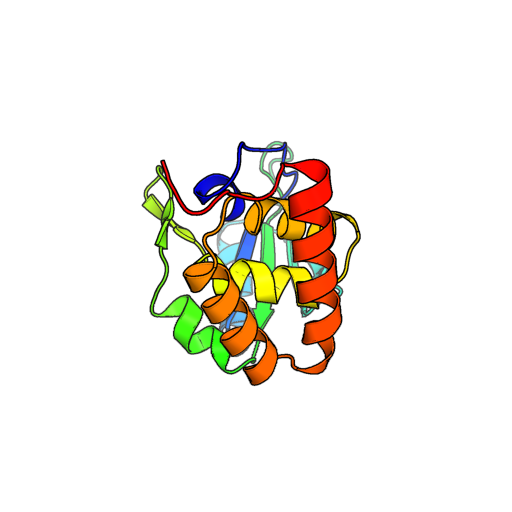 654 C C . ARG A 1 88 ? 5.759 -3.399 -4.032 1.00 93.75 88 ARG A C 1
ATOM 656 O O . ARG A 1 88 ? 5.235 -2.292 -4.141 1.00 93.75 88 ARG A O 1
ATOM 663 N N . PRO A 1 89 ? 5.547 -4.390 -4.930 1.00 94.56 89 PRO A N 1
ATOM 664 C CA . PRO A 1 89 ? 4.694 -4.211 -6.110 1.00 94.56 89 PRO A CA 1
ATOM 665 C C . PRO A 1 89 ? 3.269 -3.755 -5.763 1.00 94.56 89 PRO A C 1
ATOM 667 O O . PRO A 1 89 ? 2.773 -2.784 -6.327 1.00 94.56 89 PRO A O 1
ATOM 670 N N . TYR A 1 90 ? 2.633 -4.399 -4.781 1.00 94.94 90 TYR A N 1
ATOM 671 C CA . TYR A 1 90 ? 1.270 -4.065 -4.359 1.00 94.94 90 TYR A CA 1
ATOM 672 C C . TYR A 1 90 ? 1.206 -2.737 -3.607 1.00 94.94 90 TYR A C 1
ATOM 674 O O . TYR A 1 90 ? 0.235 -1.997 -3.736 1.00 94.94 90 TYR A O 1
ATOM 682 N N . LEU A 1 91 ? 2.256 -2.391 -2.855 1.00 92.69 91 LEU A N 1
ATOM 683 C CA . LEU A 1 91 ? 2.351 -1.076 -2.222 1.00 92.69 91 LEU A CA 1
ATOM 684 C C . LEU A 1 91 ? 2.471 0.049 -3.263 1.00 92.69 91 LEU A C 1
ATOM 686 O O . LEU A 1 91 ? 1.862 1.103 -3.082 1.00 92.69 91 LEU A O 1
ATOM 690 N N . ILE A 1 92 ? 3.225 -0.176 -4.346 1.00 94.56 92 ILE A N 1
ATOM 691 C CA . ILE A 1 92 ? 3.312 0.746 -5.486 1.00 94.56 92 ILE A CA 1
ATOM 692 C C . ILE A 1 92 ? 1.940 0.890 -6.140 1.00 94.56 92 ILE A C 1
ATOM 694 O O . ILE A 1 92 ? 1.452 2.011 -6.244 1.00 94.56 92 ILE A O 1
ATOM 698 N N . LEU A 1 93 ? 1.294 -0.223 -6.504 1.00 95.00 93 LEU A N 1
ATOM 699 C CA . LEU A 1 93 ? -0.031 -0.220 -7.131 1.00 95.00 93 LEU A CA 1
ATOM 700 C C . LEU A 1 93 ? -1.065 0.530 -6.277 1.00 95.00 93 LEU A C 1
ATOM 702 O O . LEU A 1 93 ? -1.792 1.387 -6.784 1.00 95.00 93 LEU A O 1
ATOM 706 N N . LEU A 1 94 ? -1.081 0.271 -4.965 1.00 92.12 94 LEU A N 1
ATOM 707 C CA . LEU A 1 94 ? -1.983 0.929 -4.022 1.00 92.12 94 LEU A CA 1
ATOM 708 C C . LEU A 1 94 ? -1.767 2.448 -3.984 1.00 92.12 94 LEU A C 1
ATOM 710 O O . LEU A 1 94 ? -2.730 3.214 -4.026 1.00 92.12 94 LEU A O 1
ATOM 714 N N . LYS A 1 95 ? -0.509 2.892 -3.899 1.00 91.56 95 LYS A N 1
ATOM 715 C CA . LYS A 1 95 ? -0.171 4.320 -3.832 1.00 91.56 95 LYS A CA 1
ATOM 716 C C . LYS A 1 95 ? -0.400 5.040 -5.152 1.00 91.56 95 LYS A C 1
ATOM 718 O O . LYS A 1 95 ? -0.904 6.161 -5.144 1.00 91.56 95 LYS A O 1
ATOM 723 N N . LEU A 1 96 ? -0.081 4.390 -6.265 1.00 93.19 96 LEU A N 1
ATOM 724 C CA . LEU A 1 96 ? -0.327 4.915 -7.601 1.00 93.19 96 LEU A CA 1
ATOM 725 C C . LEU A 1 96 ? -1.829 5.147 -7.810 1.00 93.19 96 LEU A C 1
ATOM 727 O O . LEU A 1 96 ? -2.232 6.244 -8.179 1.00 93.19 96 LEU A O 1
ATOM 731 N N . SER A 1 97 ? -2.655 4.172 -7.418 1.00 90.75 97 SER A N 1
ATOM 732 C CA . SER A 1 97 ? -4.121 4.266 -7.479 1.00 90.75 97 SER A CA 1
ATOM 733 C C . SER A 1 97 ? -4.701 5.367 -6.583 1.00 90.75 97 SER A C 1
ATOM 735 O O . SER A 1 97 ? -5.754 5.923 -6.885 1.00 90.75 97 SER A O 1
ATOM 737 N N . ALA A 1 98 ? -4.046 5.688 -5.461 1.00 87.94 98 ALA A N 1
ATOM 738 C CA . ALA A 1 98 ? -4.477 6.780 -4.589 1.00 87.94 98 ALA A CA 1
ATOM 739 C C . ALA A 1 98 ? -4.191 8.167 -5.194 1.00 87.94 98 ALA A C 1
ATOM 741 O O . ALA A 1 98 ? -4.904 9.122 -4.884 1.00 87.94 98 ALA A O 1
ATOM 742 N N . GLY A 1 99 ? -3.143 8.296 -6.019 1.00 85.75 99 GLY A N 1
ATOM 743 C CA . GLY A 1 99 ? -2.852 9.480 -6.838 1.00 85.75 99 GLY A CA 1
ATOM 744 C C . GLY A 1 99 ? -2.539 10.781 -6.083 1.00 85.75 99 GLY A C 1
ATOM 745 O O . GLY A 1 99 ? -2.329 11.824 -6.703 1.00 85.75 99 GLY A O 1
ATOM 746 N N . ARG A 1 100 ? -2.501 10.778 -4.743 1.00 86.19 100 ARG A N 1
ATOM 747 C CA . ARG A 1 100 ? -2.176 11.980 -3.958 1.00 86.19 100 ARG A CA 1
ATOM 748 C C . ARG A 1 100 ? -0.704 12.330 -4.146 1.00 86.19 100 ARG A C 1
ATOM 750 O O . ARG A 1 100 ? 0.144 11.446 -4.196 1.00 86.19 100 ARG A O 1
ATOM 757 N N . THR A 1 101 ? -0.367 13.620 -4.133 1.00 86.56 101 THR A N 1
ATOM 758 C CA . THR A 1 101 ? 1.018 14.103 -4.310 1.00 86.56 101 THR A CA 1
ATOM 759 C C . THR A 1 101 ? 2.029 13.383 -3.411 1.00 86.56 101 THR A C 1
ATOM 761 O O . THR A 1 101 ? 3.112 13.022 -3.861 1.00 86.56 101 THR A O 1
ATOM 764 N N . GLN A 1 102 ? 1.668 13.136 -2.149 1.00 84.88 102 GLN A N 1
ATOM 765 C CA . GLN A 1 102 ? 2.523 12.402 -1.214 1.00 84.88 102 GLN A CA 1
ATOM 766 C C . GLN A 1 102 ? 2.687 10.926 -1.608 1.00 84.88 102 GLN A C 1
ATOM 768 O O . GLN A 1 102 ? 3.786 10.391 -1.496 1.00 84.88 102 GLN A O 1
ATOM 773 N N . ASP A 1 103 ? 1.620 10.275 -2.075 1.00 88.81 103 ASP A N 1
ATOM 774 C CA . ASP A 1 103 ? 1.666 8.877 -2.502 1.00 88.81 103 ASP A CA 1
ATOM 775 C C . ASP A 1 103 ? 2.543 8.708 -3.745 1.00 88.81 103 ASP A C 1
ATOM 777 O O . ASP A 1 103 ? 3.366 7.797 -3.775 1.00 88.81 103 ASP A O 1
ATOM 781 N N . LEU A 1 104 ? 2.465 9.632 -4.707 1.00 91.62 104 LEU A N 1
ATOM 782 C CA . LEU A 1 104 ? 3.341 9.641 -5.884 1.00 91.62 104 LEU A CA 1
ATOM 783 C C . LEU A 1 104 ? 4.817 9.843 -5.501 1.00 91.62 104 LEU A C 1
ATOM 785 O O . LEU A 1 104 ? 5.687 9.121 -5.985 1.00 91.62 104 LEU A O 1
ATOM 789 N N . ALA A 1 105 ? 5.104 10.758 -4.569 1.00 90.00 105 ALA A N 1
ATOM 790 C CA . ALA A 1 105 ? 6.459 10.953 -4.051 1.00 90.00 105 ALA A CA 1
ATOM 791 C C . ALA A 1 105 ? 6.992 9.710 -3.313 1.00 90.00 105 ALA A C 1
ATOM 793 O O . ALA A 1 105 ? 8.190 9.430 -3.337 1.00 90.00 105 ALA A O 1
ATOM 794 N N . ASP A 1 106 ? 6.121 8.957 -2.641 1.00 90.19 106 ASP A N 1
ATOM 795 C CA . ASP A 1 106 ? 6.494 7.691 -2.016 1.00 90.19 106 ASP A CA 1
ATOM 796 C C . ASP A 1 106 ? 6.732 6.591 -3.059 1.00 90.19 106 ASP A C 1
ATOM 798 O O . ASP A 1 106 ? 7.701 5.848 -2.916 1.00 90.19 106 ASP A O 1
ATOM 802 N N . VAL A 1 107 ? 5.920 6.505 -4.122 1.00 93.88 107 VAL A N 1
ATOM 803 C CA . VAL A 1 107 ? 6.165 5.574 -5.241 1.00 93.88 107 VAL A CA 1
ATOM 804 C C . VAL A 1 107 ? 7.524 5.847 -5.870 1.00 93.88 107 VAL A C 1
ATOM 806 O O . VAL A 1 107 ? 8.303 4.912 -6.024 1.00 93.88 107 VAL A O 1
ATOM 809 N N . GLN A 1 108 ? 7.862 7.111 -6.136 1.00 92.81 108 GLN A N 1
ATOM 810 C CA . GLN A 1 108 ? 9.167 7.487 -6.684 1.00 92.81 108 GLN A CA 1
ATOM 811 C C . GLN A 1 108 ? 10.330 6.971 -5.815 1.00 92.81 108 GLN A C 1
ATOM 813 O O . GLN A 1 108 ? 11.320 6.458 -6.332 1.00 92.81 108 GLN A O 1
ATOM 818 N N . ARG A 1 109 ? 10.198 7.027 -4.481 1.00 91.25 109 ARG A N 1
ATOM 819 C CA . ARG A 1 109 ? 11.197 6.452 -3.561 1.00 91.25 109 ARG A CA 1
ATOM 820 C C . ARG A 1 109 ? 11.183 4.927 -3.530 1.00 91.25 109 ARG A C 1
ATOM 822 O O . ARG A 1 109 ? 12.236 4.328 -3.355 1.00 91.25 109 ARG A O 1
ATOM 829 N N . LEU A 1 110 ? 10.016 4.296 -3.655 1.00 92.62 110 LEU A N 1
ATOM 830 C CA . LEU A 1 110 ? 9.886 2.835 -3.673 1.00 92.62 110 LEU A CA 1
ATOM 831 C C . LEU A 1 110 ? 10.509 2.218 -4.928 1.00 92.62 110 LEU A C 1
ATOM 833 O O . LEU A 1 110 ? 11.019 1.102 -4.857 1.00 92.62 110 LEU A O 1
ATOM 837 N N . VAL A 1 111 ? 10.469 2.933 -6.054 1.00 94.38 111 VAL A N 1
ATOM 838 C CA . VAL A 1 111 ? 11.077 2.492 -7.317 1.00 94.38 111 VAL A CA 1
ATOM 839 C C . VAL A 1 111 ? 12.536 2.931 -7.465 1.00 94.38 111 VAL A C 1
ATOM 841 O O . VAL A 1 111 ? 13.254 2.400 -8.318 1.00 94.38 111 VAL A O 1
ATOM 844 N N . ALA A 1 112 ? 13.009 3.854 -6.625 1.00 91.12 112 ALA A N 1
ATOM 845 C CA . ALA A 1 112 ? 14.417 4.220 -6.576 1.00 91.12 112 ALA A CA 1
ATOM 846 C C . ALA A 1 112 ? 15.281 2.987 -6.260 1.00 91.12 112 ALA A C 1
ATOM 848 O O . ALA A 1 112 ? 14.941 2.163 -5.411 1.00 91.12 112 ALA A O 1
ATOM 849 N N . TYR A 1 113 ? 16.410 2.855 -6.960 1.00 86.06 113 TYR A N 1
ATOM 850 C CA . TYR A 1 113 ? 17.378 1.757 -6.795 1.00 86.06 113 TYR A CA 1
ATOM 851 C C . TYR A 1 113 ? 16.846 0.334 -7.061 1.00 86.06 113 TYR A C 1
ATOM 853 O O . TYR A 1 113 ? 17.523 -0.649 -6.727 1.00 86.06 113 TYR A O 1
ATOM 861 N N . THR A 1 114 ? 15.677 0.203 -7.688 1.00 90.50 114 THR A N 1
ATOM 862 C CA . THR A 1 114 ? 15.164 -1.087 -8.173 1.00 90.50 114 THR A CA 1
ATOM 863 C C . THR A 1 114 ? 15.904 -1.524 -9.441 1.00 90.50 114 THR A C 1
ATOM 865 O O . THR A 1 114 ? 16.367 -0.675 -10.202 1.00 90.50 114 THR A O 1
ATOM 868 N N . SER A 1 115 ? 16.107 -2.830 -9.633 1.00 92.25 115 SER A N 1
ATOM 869 C CA . SER A 1 115 ? 16.660 -3.380 -10.881 1.00 92.25 115 SER A CA 1
ATOM 870 C C . SER A 1 115 ? 15.639 -3.328 -12.018 1.00 92.25 115 SER A C 1
ATOM 872 O O . SER A 1 115 ? 14.440 -3.177 -11.781 1.00 92.25 115 SER A O 1
ATOM 874 N N . GLU A 1 116 ? 16.095 -3.510 -13.257 1.00 93.31 116 GLU A N 1
ATOM 875 C CA . GLU A 1 116 ? 15.190 -3.563 -14.406 1.00 93.31 116 GLU A CA 1
ATOM 876 C C . GLU A 1 116 ? 14.226 -4.760 -14.332 1.00 93.31 116 GLU A C 1
ATOM 878 O O . GLU A 1 116 ? 13.055 -4.634 -14.683 1.00 93.31 116 GLU A O 1
ATOM 883 N N . ASP A 1 117 ? 14.666 -5.895 -13.778 1.00 94.75 117 ASP A N 1
ATOM 884 C CA . ASP A 1 117 ? 13.794 -7.045 -13.498 1.00 94.75 117 ASP A CA 1
ATOM 885 C C . ASP A 1 117 ? 12.665 -6.691 -12.516 1.00 94.75 117 ASP A C 1
ATOM 887 O O . ASP A 1 117 ? 11.505 -7.047 -12.738 1.00 94.75 117 ASP A O 1
ATOM 891 N N . GLU A 1 118 ? 12.981 -5.951 -11.445 1.00 95.25 118 GLU A N 1
ATOM 892 C CA . GLU A 1 118 ? 11.977 -5.457 -10.497 1.00 95.25 118 GLU A CA 1
ATOM 893 C C . GLU A 1 118 ? 11.006 -4.484 -11.184 1.00 95.25 118 GLU A C 1
ATOM 895 O O . GLU A 1 118 ? 9.792 -4.610 -11.021 1.00 95.25 118 GLU A O 1
ATOM 900 N N . ARG A 1 119 ? 11.516 -3.549 -11.999 1.00 96.62 119 ARG A N 1
ATOM 901 C CA . ARG A 1 119 ? 10.680 -2.602 -12.758 1.00 96.62 119 ARG A CA 1
ATOM 902 C C . ARG A 1 119 ? 9.761 -3.312 -13.743 1.00 96.62 119 ARG A C 1
ATOM 904 O O . ARG A 1 119 ? 8.580 -2.980 -13.812 1.00 96.62 119 ARG A O 1
ATOM 911 N N . ASN A 1 120 ? 10.257 -4.329 -14.442 1.00 97.25 120 ASN A N 1
ATOM 912 C CA . ASN A 1 120 ? 9.453 -5.155 -15.339 1.00 97.25 120 ASN A CA 1
ATOM 913 C C . ASN A 1 120 ? 8.342 -5.902 -14.597 1.00 97.25 120 ASN A C 1
ATOM 915 O O . ASN A 1 120 ? 7.216 -5.951 -15.090 1.00 97.25 120 ASN A O 1
ATOM 919 N N . ALA A 1 121 ? 8.608 -6.416 -13.394 1.00 95.62 121 ALA A N 1
ATOM 920 C CA . ALA A 1 121 ? 7.563 -7.013 -12.566 1.00 95.62 121 ALA A CA 1
ATOM 921 C C . ALA A 1 121 ? 6.478 -5.988 -12.184 1.00 95.62 121 ALA A C 1
ATOM 923 O O . ALA A 1 121 ? 5.289 -6.300 -12.256 1.00 95.62 121 ALA A O 1
ATOM 924 N N . TYR A 1 122 ? 6.861 -4.752 -11.841 1.00 96.81 122 TYR A N 1
ATOM 925 C CA . TYR A 1 122 ? 5.892 -3.689 -11.549 1.00 96.81 122 TYR A CA 1
ATOM 926 C C . TYR A 1 122 ? 5.070 -3.306 -12.784 1.00 96.81 122 TYR A C 1
ATOM 928 O O . TYR A 1 122 ? 3.857 -3.158 -12.667 1.00 96.81 122 TYR A O 1
ATOM 936 N N . ARG A 1 123 ? 5.697 -3.203 -13.966 1.00 98.00 123 ARG A N 1
ATOM 937 C CA . ARG A 1 123 ? 4.998 -2.948 -15.238 1.00 98.00 123 ARG A CA 1
ATOM 938 C C . ARG A 1 123 ? 3.954 -4.010 -15.531 1.00 98.00 123 ARG A C 1
ATOM 940 O O . ARG A 1 123 ? 2.834 -3.669 -15.884 1.00 98.00 123 ARG A O 1
ATOM 947 N N . ILE A 1 124 ? 4.316 -5.285 -15.378 1.00 97.69 124 ILE A N 1
ATOM 948 C CA . ILE A 1 124 ? 3.398 -6.403 -15.615 1.00 97.69 124 ILE A CA 1
ATOM 949 C C . ILE A 1 124 ? 2.196 -6.300 -14.676 1.00 97.69 124 ILE A C 1
ATOM 951 O O . ILE A 1 124 ? 1.065 -6.372 -15.148 1.00 97.69 124 ILE A O 1
ATOM 955 N N . LEU A 1 125 ? 2.433 -6.081 -13.379 1.00 96.88 125 LEU A N 1
ATOM 956 C CA . LEU A 1 125 ? 1.357 -5.958 -12.398 1.00 96.88 125 LEU A CA 1
ATOM 957 C C . LEU A 1 125 ? 0.448 -4.754 -12.692 1.00 96.88 125 LEU A C 1
ATOM 959 O O . LEU A 1 125 ? -0.769 -4.902 -12.719 1.00 96.88 125 LEU A O 1
ATOM 963 N N . VAL A 1 126 ? 1.016 -3.570 -12.942 1.00 97.31 126 VAL A N 1
ATOM 964 C CA . VAL A 1 126 ? 0.222 -2.363 -13.229 1.00 97.31 126 VAL A CA 1
ATOM 965 C C . VAL A 1 126 ? -0.542 -2.504 -14.543 1.00 97.31 126 VAL A C 1
ATOM 967 O O . VAL A 1 126 ? -1.724 -2.192 -14.582 1.00 97.31 126 VAL A O 1
ATOM 970 N N . ALA A 1 127 ? 0.064 -3.057 -15.594 1.00 97.38 127 ALA A N 1
ATOM 971 C CA . ALA A 1 127 ? -0.629 -3.296 -16.859 1.00 97.38 127 ALA A CA 1
ATOM 972 C C . ALA A 1 127 ? -1.797 -4.291 -16.728 1.00 97.38 127 ALA A C 1
ATOM 974 O O . ALA A 1 127 ? -2.755 -4.213 -17.497 1.00 97.38 127 ALA A O 1
ATOM 975 N N . GLN A 1 128 ? -1.712 -5.234 -15.785 1.00 96.88 128 GLN A N 1
ATOM 976 C CA . GLN A 1 128 ? -2.773 -6.203 -15.507 1.00 96.88 128 GLN A CA 1
ATOM 977 C C . GLN A 1 128 ? -3.907 -5.598 -14.675 1.00 96.88 128 GLN A C 1
ATOM 979 O O . GLN A 1 128 ? -5.071 -5.775 -15.028 1.00 96.88 128 GLN A O 1
ATOM 984 N N . GLU A 1 129 ? -3.573 -4.888 -13.597 1.00 96.06 129 GLU A N 1
ATOM 985 C CA . GLU A 1 129 ? -4.548 -4.476 -12.579 1.00 96.06 129 GLU A CA 1
ATOM 986 C C . GLU A 1 129 ? -5.068 -3.043 -12.757 1.00 96.06 129 GLU A C 1
ATOM 988 O O . GLU A 1 129 ? -6.195 -2.749 -12.368 1.00 96.06 129 GLU A O 1
ATOM 993 N N . ALA A 1 130 ? -4.263 -2.147 -13.330 1.00 94.94 130 ALA A N 1
ATOM 994 C CA . ALA A 1 130 ? -4.592 -0.734 -13.527 1.00 94.94 130 ALA A CA 1
ATOM 995 C C . ALA A 1 130 ? -3.890 -0.182 -14.787 1.00 94.94 130 ALA A C 1
ATOM 997 O O . ALA A 1 130 ? -2.993 0.666 -14.682 1.00 94.94 130 ALA A O 1
ATOM 998 N N . PRO A 1 131 ? -4.235 -0.685 -15.991 1.00 96.56 131 PRO A N 1
ATOM 999 C CA . PRO A 1 131 ? -3.527 -0.357 -17.228 1.00 96.56 131 PRO A CA 1
ATOM 1000 C C . PRO A 1 131 ? -3.458 1.147 -17.513 1.00 96.56 131 PRO A C 1
ATOM 1002 O O . PRO A 1 131 ? -2.471 1.617 -18.079 1.00 96.56 131 PRO A O 1
ATOM 1005 N N . GLU A 1 132 ? -4.459 1.914 -17.089 1.00 96.44 132 GLU A N 1
ATOM 1006 C CA . GLU A 1 132 ? -4.515 3.370 -17.200 1.00 96.44 132 GLU A CA 1
ATOM 1007 C C . GLU A 1 132 ? -3.408 4.101 -16.426 1.00 96.44 132 GLU A C 1
ATOM 1009 O O . GLU A 1 132 ? -3.057 5.217 -16.795 1.00 96.44 132 GLU A O 1
ATOM 1014 N N . LEU A 1 133 ? -2.821 3.471 -15.404 1.00 96.75 133 LEU A N 1
ATOM 1015 C CA . LEU A 1 133 ? -1.732 4.033 -14.600 1.00 96.75 133 LEU A CA 1
ATOM 1016 C C . LEU A 1 133 ? -0.341 3.681 -15.151 1.00 96.75 133 LEU A C 1
ATOM 1018 O O . LEU A 1 133 ? 0.676 4.035 -14.555 1.00 96.75 133 LEU A O 1
ATOM 1022 N N . SER A 1 134 ? -0.268 2.976 -16.284 1.00 97.69 134 SER A N 1
ATOM 1023 C CA . SER A 1 134 ? 1.010 2.518 -16.843 1.00 97.69 134 SER A CA 1
ATOM 1024 C C . SER A 1 134 ? 1.916 3.685 -17.247 1.00 97.69 134 SER A C 1
ATOM 1026 O O . SER A 1 134 ? 3.119 3.642 -17.000 1.00 97.69 134 SER A O 1
ATOM 1028 N N . GLU A 1 135 ? 1.348 4.751 -17.824 1.00 97.25 135 GLU A N 1
ATOM 1029 C CA . GLU A 1 135 ? 2.117 5.951 -18.184 1.00 97.25 135 GLU A CA 1
ATOM 1030 C C . GLU A 1 135 ? 2.640 6.686 -16.942 1.00 97.25 135 GLU A C 1
ATOM 1032 O O . GLU A 1 135 ? 3.795 7.119 -16.919 1.00 97.25 135 GLU A O 1
ATOM 1037 N N . ASP A 1 136 ? 1.828 6.761 -15.883 1.00 96.88 136 ASP A N 1
ATOM 1038 C CA . ASP A 1 136 ? 2.225 7.373 -14.613 1.00 96.88 136 ASP A CA 1
ATOM 1039 C C . ASP A 1 136 ? 3.376 6.599 -13.955 1.00 96.88 136 ASP A C 1
ATOM 1041 O O . ASP A 1 136 ? 4.313 7.204 -13.427 1.00 96.88 136 ASP A O 1
ATOM 1045 N N . LEU A 1 137 ? 3.355 5.262 -14.023 1.00 97.81 137 LEU A N 1
ATOM 1046 C CA . LEU A 1 137 ? 4.448 4.431 -13.521 1.00 97.81 137 LEU A CA 1
ATOM 1047 C C . LEU A 1 137 ? 5.767 4.709 -14.266 1.00 97.81 137 LEU A C 1
ATOM 1049 O O . LEU A 1 137 ? 6.797 4.902 -13.616 1.00 97.81 137 LEU A O 1
ATOM 1053 N N . GLU A 1 138 ? 5.754 4.782 -15.602 1.00 97.88 138 GLU A N 1
ATOM 1054 C CA . GLU A 1 138 ? 6.963 5.097 -16.386 1.00 97.88 138 GLU A CA 1
ATOM 1055 C C . GLU A 1 138 ? 7.495 6.505 -16.097 1.00 97.88 138 GLU A C 1
ATOM 1057 O O . GLU A 1 138 ? 8.711 6.719 -15.986 1.00 97.88 138 GLU A O 1
ATOM 1062 N N . ALA A 1 139 ? 6.593 7.475 -15.929 1.00 96.94 139 ALA A N 1
ATOM 1063 C CA . ALA A 1 139 ? 6.971 8.822 -15.527 1.00 96.94 139 ALA A CA 1
ATOM 1064 C C . ALA A 1 139 ? 7.671 8.810 -14.159 1.00 96.94 139 ALA A C 1
ATOM 1066 O O . ALA A 1 139 ? 8.691 9.477 -13.981 1.00 96.94 139 ALA A O 1
ATOM 1067 N N . LEU A 1 140 ? 7.185 8.008 -13.209 1.00 97.06 140 LEU A N 1
ATOM 1068 C CA . LEU A 1 140 ? 7.788 7.880 -11.882 1.00 97.06 140 LEU A CA 1
ATOM 1069 C C . LEU A 1 140 ? 9.134 7.150 -11.900 1.00 97.06 140 LEU A C 1
ATOM 1071 O O . LEU A 1 140 ? 10.021 7.547 -11.145 1.00 97.06 140 LEU A O 1
ATOM 1075 N N . PHE A 1 141 ? 9.340 6.155 -12.771 1.00 96.62 141 PHE A N 1
ATOM 1076 C CA . PHE A 1 141 ? 10.677 5.586 -12.996 1.00 96.62 141 PHE A CA 1
ATOM 1077 C C . PHE A 1 141 ? 11.652 6.645 -13.503 1.00 96.62 141 PHE A C 1
ATOM 1079 O O . PHE A 1 141 ? 12.734 6.809 -12.940 1.00 96.62 141 PHE A O 1
ATOM 1086 N N . THR A 1 142 ? 11.232 7.419 -14.505 1.00 96.06 142 THR A N 1
ATOM 1087 C CA . THR A 1 142 ? 12.045 8.498 -15.077 1.00 96.06 142 THR A CA 1
ATOM 1088 C C . THR A 1 142 ? 12.403 9.542 -14.018 1.00 96.06 142 THR A C 1
ATOM 1090 O O . THR A 1 142 ? 13.561 9.936 -13.891 1.00 96.06 142 THR A O 1
ATOM 1093 N N . LEU A 1 143 ? 11.427 9.978 -13.216 1.00 95.44 143 LEU A N 1
ATOM 1094 C CA . LEU A 1 143 ? 11.648 10.935 -12.129 1.00 95.44 143 LEU A CA 1
ATOM 1095 C C . LEU A 1 143 ? 12.565 10.368 -11.041 1.00 95.44 143 LEU A C 1
ATOM 1097 O O . LEU A 1 143 ? 13.417 11.088 -10.520 1.00 95.44 143 LEU A O 1
ATOM 1101 N N . ALA A 1 144 ? 12.426 9.087 -10.700 1.00 94.69 144 ALA A N 1
ATOM 1102 C CA . ALA A 1 144 ? 13.301 8.435 -9.735 1.00 94.69 144 ALA A CA 1
ATOM 1103 C C . ALA A 1 144 ? 14.755 8.398 -10.225 1.00 94.69 144 ALA A C 1
ATOM 1105 O O . ALA A 1 144 ? 15.652 8.738 -9.457 1.00 94.69 144 ALA A O 1
ATOM 1106 N N . ASP A 1 145 ? 14.991 8.069 -11.496 1.00 94.38 145 ASP A N 1
ATOM 1107 C CA . ASP A 1 145 ? 16.339 8.048 -12.074 1.00 94.38 145 ASP A CA 1
ATOM 1108 C C . ASP A 1 145 ? 16.975 9.443 -12.115 1.00 94.38 145 ASP A C 1
ATOM 1110 O O . ASP A 1 145 ? 18.168 9.590 -11.848 1.00 94.38 145 ASP A O 1
ATOM 1114 N N . LEU A 1 146 ? 16.180 10.480 -12.397 1.00 93.88 146 LEU A N 1
ATOM 1115 C CA . LEU A 1 146 ? 16.645 11.869 -12.384 1.00 93.88 146 LEU A CA 1
ATOM 1116 C C . LEU A 1 146 ? 17.011 12.360 -10.975 1.00 93.88 146 LEU A C 1
ATOM 1118 O O . LEU A 1 146 ? 17.980 13.102 -10.827 1.00 93.88 146 LEU A O 1
ATOM 1122 N N . GLU A 1 147 ? 16.243 11.981 -9.949 1.00 93.38 147 GLU A N 1
ATOM 1123 C CA . GLU A 1 147 ? 16.462 12.442 -8.569 1.00 93.38 147 GLU A CA 1
ATOM 1124 C C . GLU A 1 147 ? 17.546 11.638 -7.838 1.00 93.38 147 GLU A C 1
ATOM 1126 O O . GLU A 1 147 ? 18.384 12.214 -7.143 1.00 93.38 147 GLU A O 1
ATOM 1131 N N . PHE A 1 148 ? 17.538 10.313 -7.988 1.00 89.94 148 PHE A N 1
ATOM 1132 C CA . PHE A 1 148 ? 18.364 9.395 -7.195 1.00 89.94 148 PHE A CA 1
ATOM 1133 C C . PHE A 1 148 ? 19.551 8.807 -7.964 1.00 89.94 148 PHE A C 1
ATOM 1135 O O . PHE A 1 148 ? 20.411 8.166 -7.351 1.00 89.94 148 PHE A O 1
ATOM 1142 N N . GLY A 1 149 ? 19.615 9.052 -9.275 1.00 85.25 149 GLY A N 1
ATOM 1143 C CA . GLY A 1 149 ? 20.542 8.415 -10.200 1.00 85.25 149 GLY A CA 1
ATOM 1144 C C . GLY A 1 149 ? 19.995 7.084 -10.715 1.00 85.25 149 GLY A C 1
ATOM 1145 O O . GLY A 1 149 ? 19.413 6.300 -9.963 1.00 85.25 149 GLY A O 1
ATOM 1146 N N . ALA A 1 150 ? 20.214 6.815 -12.003 1.00 74.31 150 ALA A N 1
ATOM 1147 C CA . ALA A 1 150 ? 19.933 5.507 -12.575 1.00 74.31 150 ALA A CA 1
ATOM 1148 C C . ALA A 1 150 ? 20.855 4.460 -11.938 1.00 74.31 150 ALA A C 1
ATOM 1150 O O . ALA A 1 150 ? 22.057 4.685 -11.768 1.00 74.31 150 ALA A O 1
ATOM 1151 N N . LYS A 1 151 ? 20.299 3.300 -11.591 1.00 66.31 151 LYS A N 1
ATOM 1152 C CA . LYS A 1 151 ? 21.107 2.163 -11.158 1.00 66.31 151 LYS A CA 1
ATOM 1153 C C . LYS A 1 151 ? 21.838 1.625 -12.388 1.00 66.31 151 LYS A C 1
ATOM 1155 O O . LYS A 1 151 ? 21.211 1.016 -13.248 1.00 66.31 151 LYS A O 1
ATOM 1160 N N . GLU A 1 152 ? 23.139 1.885 -12.501 1.00 57.22 152 G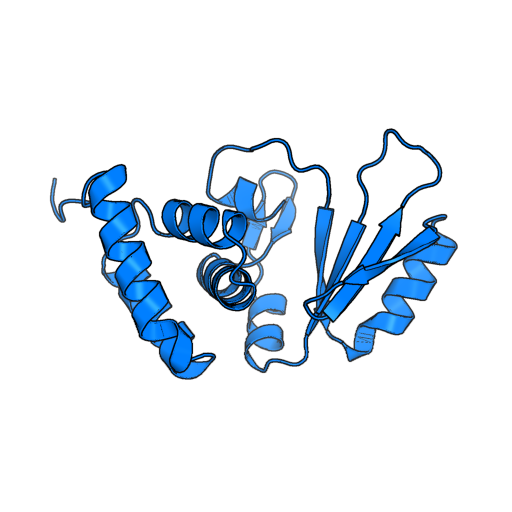LU A N 1
ATOM 1161 C CA . GLU A 1 152 ? 23.948 1.268 -13.553 1.00 57.22 152 GLU A CA 1
ATOM 1162 C C . GLU A 1 152 ? 23.968 -0.252 -13.330 1.00 57.22 152 GLU A C 1
ATOM 1164 O O . GLU A 1 152 ? 24.371 -0.737 -12.268 1.00 57.22 152 GLU A O 1
ATOM 1169 N N . GLU A 1 153 ? 23.501 -1.018 -14.316 1.00 50.78 153 GLU A N 1
ATOM 1170 C CA . GLU A 1 153 ? 23.704 -2.464 -14.337 1.00 50.78 153 GLU A CA 1
ATOM 1171 C C . GLU A 1 153 ? 25.192 -2.750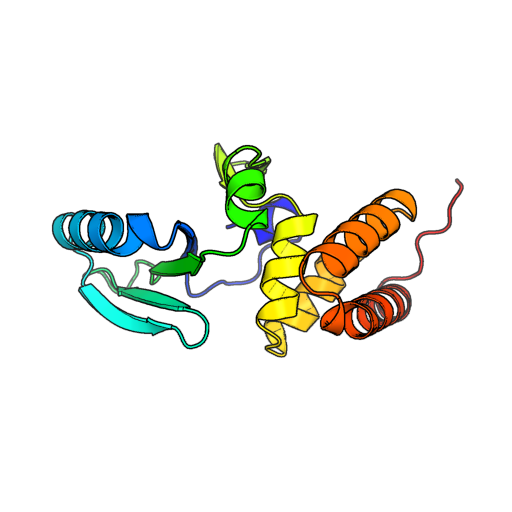 -14.575 1.00 50.78 153 GLU A C 1
ATOM 1173 O O . GLU A 1 153 ? 25.658 -2.811 -15.711 1.00 50.78 153 GLU A O 1
ATOM 1178 N N . GLY A 1 154 ? 25.945 -2.920 -13.486 1.00 50.09 154 GLY A N 1
ATOM 1179 C CA . GLY A 1 154 ? 27.279 -3.516 -13.521 1.00 50.09 154 GLY A CA 1
ATOM 1180 C C . GLY A 1 154 ? 28.371 -2.734 -12.797 1.00 50.09 154 GLY A C 1
ATOM 1181 O O . GLY A 1 154 ? 29.051 -1.905 -13.396 1.00 50.09 154 GLY A O 1
ATOM 1182 N N . ALA A 1 155 ? 28.623 -3.128 -11.547 1.00 34.00 155 ALA A N 1
ATOM 1183 C CA . ALA A 1 155 ? 29.965 -3.259 -10.977 1.00 34.00 155 ALA A CA 1
ATOM 1184 C C . ALA A 1 155 ? 29.987 -4.465 -10.029 1.00 34.00 155 ALA A C 1
ATOM 1186 O O . ALA A 1 155 ? 29.058 -4.566 -9.194 1.00 34.00 155 ALA A O 1
#

pLDDT: mean 88.43, std 12.17, range [34.0, 98.0]

Radius of gyration: 16.65 Å; chains: 1; bounding box: 48×28×42 Å

Organism: NCBI:txid1506545

Secondary structure (DSSP, 8-state):
-GGGGTSPPP--SSEEEEEEGGGHHHHHHHHHHTT-EEEEE-TTSSEEEE-SSTTSPPEEEEEE--THHHHHHHS-EE-TTS-EE--HHHHHHHHHHH--HHHHHHHHHHHTT--HHHHHHHHHHHHHH-GGGHHHHHHHHHHHHHHH----S--

Sequence (155 aa):
MALRAYIPERMTLDIGILIHEHDGDAARQALSNAGYQMSGPLSIGGFSLQAADPATPPLDILTRTDAWVDEALAHPIYDAAGYPVLARPYLILLKLSAGRTQDLADVQRLVAYTSEDERNAYRILVAQEAPELSEDLEALFTLADLEFGAKEEGA

Foldseek 3Di:
DQLVQADPDDDDLEAEDEDAQVCQVVVVVVVVVVQWDWPAADPQAFGKTDHPDSVDGIYTYHHDDFPCVVVQVVDFDAGPVGDTHGDLLVLLLVLLVVVDPVSLVSNLSSLAPDDPVRLVVSLVVCCVRPVVSNVVSVVSNVVSCVPRNDDDPDD